Protein AF-A0A3C1DNQ9-F1 (afdb_monomer_lite)

Foldseek 3Di:
DPPCPCVNCVVVVVVVVVVCVQVVVQVVCCVVPVDGQDDPPDPVDDPVSVVVSVVVVVVVVVVVVVVVVVVVVVVVVVVVVVVVVVVVVVVD

Radius of gyration: 21.3 Å; chains: 1; bounding box: 48×28×65 Å

Sequence (92 aa):
MPVLTARTVAPFAAMGATWIARKGLSSAYARRTGHVPPKADDTEVSIVSVLAWALTTAVVSAAIEVIITRVAAEISDSQEVSSFGEQDAITG

Secondary structure (DSSP, 8-state):
-----HHHHHHHHHHHHHHHHHHHHHHHHHHHHSSPPPPTT-TTS-HHHHHHHHHHHHHHHHHHHHHHHHHHHHHHHHHHHHHHHHHHHHH-

pLDDT: mean 73.57, std 10.14, range [48.16, 90.94]

Structure (mmCIF, N/CA/C/O backbone):
data_AF-A0A3C1DNQ9-F1
#
_entry.id   AF-A0A3C1DNQ9-F1
#
loop_
_atom_site.group_PDB
_atom_site.id
_atom_site.type_symbol
_atom_site.label_atom_id
_atom_site.label_alt_id
_atom_site.label_comp_id
_atom_site.label_asym_id
_atom_site.label_entity_id
_atom_site.label_seq_id
_atom_site.pdbx_PDB_ins_code
_atom_site.Cartn_x
_atom_site.Cartn_y
_atom_site.Cartn_z
_atom_site.occupancy
_atom_site.B_iso_or_equiv
_atom_site.auth_seq_id
_atom_site.auth_comp_id
_atom_site.auth_asym_id
_atom_site.auth_atom_id
_atom_site.pdbx_PDB_model_num
ATOM 1 N N . MET A 1 1 ? 35.429 -16.299 -12.213 1.00 48.16 1 MET A N 1
ATOM 2 C CA . MET A 1 1 ? 34.683 -15.888 -11.004 1.00 48.16 1 MET A CA 1
ATOM 3 C C . MET A 1 1 ? 33.203 -15.950 -11.356 1.00 48.16 1 MET A C 1
ATOM 5 O O . MET A 1 1 ? 32.830 -15.230 -12.277 1.00 48.16 1 MET A O 1
ATOM 9 N N . PRO A 1 2 ? 32.375 -16.830 -10.766 1.00 49.91 2 PRO A N 1
ATOM 10 C CA . PRO A 1 2 ? 30.947 -16.817 -11.062 1.00 49.91 2 PRO A CA 1
ATOM 11 C C . PRO A 1 2 ? 30.389 -15.473 -10.587 1.00 49.91 2 PRO A C 1
ATOM 13 O O . PRO A 1 2 ? 30.465 -15.150 -9.403 1.00 49.91 2 PRO A O 1
ATOM 16 N N . VAL A 1 3 ? 29.899 -14.655 -11.520 1.00 59.66 3 VAL A N 1
ATOM 17 C CA . VAL A 1 3 ? 29.144 -13.448 -11.183 1.00 59.66 3 VAL A CA 1
ATOM 18 C C . VAL A 1 3 ? 27.996 -13.886 -10.285 1.00 59.66 3 VAL A C 1
ATOM 20 O O . VAL A 1 3 ? 27.248 -14.794 -10.652 1.00 59.66 3 VAL A O 1
ATOM 23 N N . LEU A 1 4 ? 27.902 -13.289 -9.093 1.00 60.22 4 LEU A N 1
ATOM 24 C CA . LEU A 1 4 ? 26.745 -13.378 -8.204 1.00 60.22 4 LEU A CA 1
ATOM 25 C C . LEU A 1 4 ? 25.546 -12.889 -9.015 1.00 60.22 4 LEU A C 1
ATOM 27 O O . LEU A 1 4 ? 25.248 -11.703 -9.099 1.00 60.22 4 LEU A O 1
ATOM 31 N N . THR A 1 5 ? 24.972 -13.830 -9.751 1.00 62.59 5 THR A N 1
ATOM 32 C CA . THR A 1 5 ? 24.006 -13.608 -10.814 1.00 62.59 5 THR A CA 1
ATOM 33 C C . THR A 1 5 ? 22.813 -12.971 -10.130 1.00 62.59 5 THR A C 1
ATOM 35 O O . THR A 1 5 ? 22.418 -13.457 -9.077 1.00 62.59 5 THR A O 1
ATOM 38 N N . ALA A 1 6 ? 22.260 -11.881 -10.657 1.00 61.47 6 ALA A N 1
ATOM 39 C CA . ALA A 1 6 ? 21.220 -11.075 -10.001 1.00 61.47 6 ALA A CA 1
ATOM 40 C C . ALA A 1 6 ? 20.117 -11.895 -9.292 1.00 61.47 6 ALA A C 1
ATOM 42 O O . ALA A 1 6 ? 19.601 -11.489 -8.257 1.00 61.47 6 ALA A O 1
ATOM 43 N N . ARG A 1 7 ? 19.835 -13.103 -9.787 1.00 65.56 7 ARG A N 1
ATOM 44 C CA . ARG A 1 7 ? 18.967 -14.125 -9.193 1.00 65.56 7 ARG A CA 1
ATOM 45 C C . ARG A 1 7 ? 19.273 -14.510 -7.735 1.00 65.56 7 ARG A C 1
ATOM 47 O O . ARG A 1 7 ? 18.342 -14.843 -7.012 1.00 65.56 7 ARG A O 1
ATOM 54 N N . THR A 1 8 ? 20.528 -14.465 -7.290 1.00 76.06 8 THR A N 1
ATOM 55 C CA . THR A 1 8 ? 20.916 -14.803 -5.910 1.00 76.06 8 THR A CA 1
ATOM 56 C C . THR A 1 8 ? 20.869 -13.595 -4.983 1.00 76.06 8 THR A C 1
ATOM 58 O O . THR A 1 8 ? 20.579 -13.753 -3.805 1.00 76.06 8 THR A O 1
ATOM 61 N N . VAL A 1 9 ? 21.129 -12.390 -5.500 1.00 73.69 9 VAL A N 1
ATOM 62 C CA . VAL A 1 9 ? 21.173 -11.147 -4.705 1.00 73.69 9 VAL A CA 1
ATOM 63 C C . VAL A 1 9 ? 19.787 -10.499 -4.594 1.00 73.69 9 VAL A C 1
ATOM 65 O O . VAL A 1 9 ? 19.464 -9.900 -3.570 1.00 73.69 9 VAL A O 1
ATOM 68 N N . ALA A 1 10 ? 18.935 -10.681 -5.606 1.00 73.38 10 ALA A N 1
ATOM 69 C CA . ALA A 1 10 ? 17.565 -10.174 -5.656 1.00 73.38 10 ALA A CA 1
ATOM 70 C C . ALA A 1 10 ? 16.706 -10.508 -4.420 1.00 73.38 10 ALA A C 1
ATOM 72 O O . ALA A 1 10 ? 16.102 -9.581 -3.881 1.00 73.38 10 ALA A O 1
ATOM 73 N N . PRO A 1 11 ? 16.645 -11.755 -3.906 1.00 80.00 11 PRO A N 1
ATOM 74 C CA . PRO A 1 11 ? 15.838 -12.044 -2.719 1.00 80.00 11 PRO A CA 1
ATOM 75 C C . PRO A 1 11 ? 16.350 -11.318 -1.467 1.00 80.00 11 PRO A C 1
ATOM 77 O O . PRO A 1 11 ? 15.544 -10.833 -0.676 1.00 80.00 11 PRO A O 1
ATOM 80 N N . PHE A 1 12 ? 17.668 -11.159 -1.305 1.00 82.31 12 PHE A N 1
ATOM 81 C CA . PHE A 1 12 ? 18.237 -10.403 -0.181 1.00 82.31 12 PHE A CA 1
ATOM 82 C C . PHE A 1 12 ? 17.939 -8.907 -0.290 1.00 82.31 12 PHE A C 1
ATOM 84 O O . PHE A 1 12 ? 17.584 -8.275 0.705 1.00 82.31 12 PHE A O 1
ATOM 91 N N . ALA A 1 13 ? 18.020 -8.349 -1.499 1.00 78.25 13 ALA A N 1
ATOM 92 C CA . ALA A 1 13 ? 17.626 -6.969 -1.756 1.00 78.25 13 ALA A CA 1
ATOM 93 C C . ALA A 1 13 ? 16.129 -6.752 -1.475 1.00 78.25 13 ALA A C 1
ATOM 95 O O . ALA A 1 13 ? 15.767 -5.788 -0.802 1.00 78.25 13 ALA A O 1
ATOM 96 N N . ALA A 1 14 ? 15.265 -7.679 -1.901 1.00 75.25 14 ALA A N 1
ATOM 97 C CA . ALA A 1 14 ? 13.829 -7.640 -1.626 1.00 75.25 14 ALA A CA 1
ATOM 98 C C . ALA A 1 14 ? 13.523 -7.745 -0.122 1.00 75.25 14 ALA A C 1
ATOM 100 O O . ALA A 1 14 ? 12.695 -6.991 0.393 1.00 75.25 14 ALA A O 1
ATOM 101 N N . MET A 1 15 ? 14.223 -8.619 0.611 1.00 83.62 15 MET A N 1
ATOM 102 C CA . MET A 1 15 ? 14.112 -8.713 2.072 1.00 83.62 15 MET A CA 1
ATOM 103 C C . MET A 1 15 ? 14.530 -7.405 2.755 1.00 83.62 15 MET A C 1
ATOM 105 O O . MET A 1 15 ? 13.811 -6.916 3.628 1.00 83.62 15 MET A O 1
ATOM 109 N N . GLY A 1 16 ? 15.648 -6.806 2.335 1.00 81.69 16 GLY A N 1
ATOM 110 C CA . GLY A 1 16 ? 16.119 -5.522 2.857 1.00 81.69 16 GLY A CA 1
ATOM 111 C C . GLY A 1 16 ? 15.135 -4.383 2.584 1.00 81.69 16 GLY A C 1
ATOM 112 O O . GLY A 1 16 ? 14.758 -3.658 3.505 1.00 81.69 16 GLY A O 1
ATOM 113 N N . ALA A 1 17 ? 14.648 -4.277 1.346 1.00 79.38 17 ALA A N 1
ATOM 114 C CA . ALA A 1 17 ? 13.644 -3.292 0.952 1.00 79.38 17 ALA A CA 1
ATOM 115 C C . ALA A 1 17 ? 12.346 -3.452 1.758 1.00 79.38 17 ALA A C 1
ATOM 117 O O . ALA A 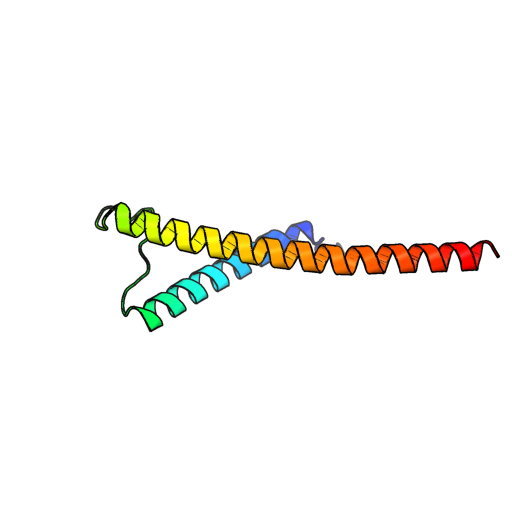1 17 ? 11.813 -2.472 2.276 1.00 79.38 17 ALA A O 1
ATOM 118 N N . THR A 1 18 ? 11.884 -4.690 1.950 1.00 79.38 18 THR A N 1
ATOM 119 C CA . THR A 1 18 ? 1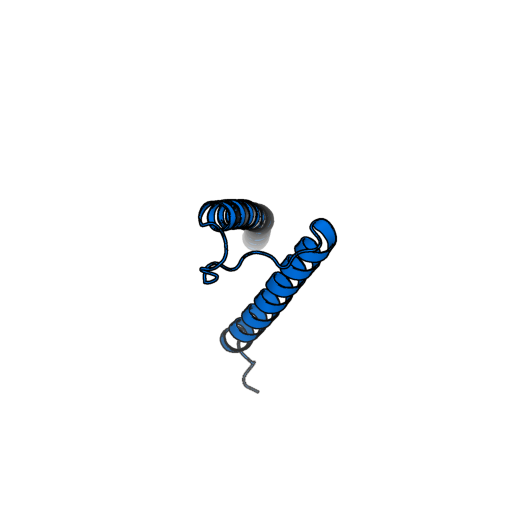0.687 -4.994 2.750 1.00 79.38 18 THR A CA 1
ATOM 120 C C . THR A 1 18 ? 10.869 -4.588 4.212 1.00 79.38 18 THR A C 1
ATOM 122 O O . THR A 1 18 ? 9.961 -4.015 4.818 1.00 79.38 18 THR A O 1
ATOM 125 N N . TRP A 1 19 ? 12.044 -4.844 4.795 1.00 83.00 19 TRP A N 1
ATOM 126 C CA . TRP A 1 19 ? 12.336 -4.461 6.176 1.00 83.00 19 TRP A CA 1
ATOM 127 C C . TRP A 1 19 ? 12.353 -2.941 6.356 1.00 83.00 19 TRP A C 1
ATOM 129 O O . TRP A 1 19 ? 11.739 -2.426 7.293 1.00 83.00 19 TRP A O 1
ATOM 139 N N . ILE A 1 20 ? 12.991 -2.217 5.430 1.00 84.06 20 ILE A N 1
ATOM 140 C CA . ILE A 1 20 ? 13.032 -0.748 5.433 1.00 84.06 20 ILE A CA 1
ATOM 141 C C . ILE A 1 20 ? 11.626 -0.176 5.253 1.00 84.06 20 ILE A C 1
ATOM 143 O O . ILE A 1 20 ? 11.228 0.695 6.023 1.00 84.06 20 ILE A O 1
ATOM 147 N N . ALA A 1 21 ? 10.848 -0.698 4.302 1.00 79.06 21 ALA A N 1
ATOM 148 C CA . ALA A 1 21 ? 9.474 -0.269 4.069 1.00 79.06 21 ALA A CA 1
ATOM 149 C C . ALA A 1 21 ? 8.612 -0.473 5.320 1.00 79.06 21 ALA A C 1
ATOM 151 O O . ALA A 1 21 ? 7.972 0.466 5.789 1.00 79.06 21 ALA A O 1
ATOM 152 N N . ARG A 1 22 ? 8.657 -1.665 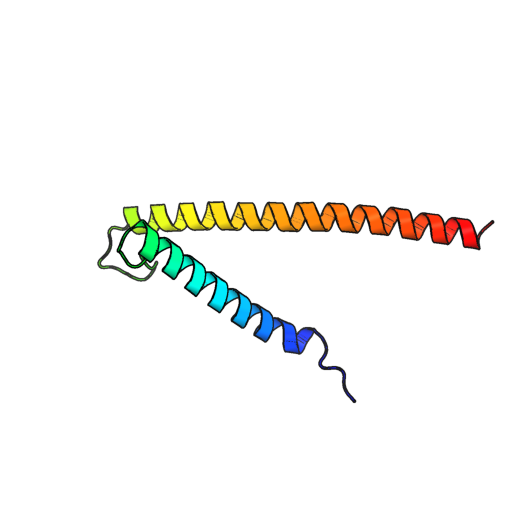5.933 1.00 73.75 22 ARG A N 1
ATOM 153 C CA . ARG A 1 22 ? 7.884 -1.971 7.145 1.00 73.75 22 ARG A CA 1
ATOM 154 C C . ARG A 1 22 ? 8.282 -1.077 8.320 1.00 73.75 22 ARG A C 1
ATOM 156 O O . ARG A 1 22 ? 7.404 -0.603 9.036 1.00 73.75 22 ARG A O 1
ATOM 163 N N . LYS A 1 23 ? 9.579 -0.816 8.501 1.00 78.69 23 LYS A N 1
ATOM 164 C CA . LYS A 1 23 ? 10.091 0.019 9.597 1.00 78.69 23 LYS A CA 1
ATOM 165 C C . LYS A 1 23 ? 9.821 1.508 9.381 1.00 78.69 23 LYS A C 1
ATOM 167 O O . LYS A 1 23 ? 9.493 2.216 10.331 1.00 78.69 23 LYS A O 1
ATOM 172 N N . GLY A 1 24 ? 9.907 1.971 8.136 1.00 78.75 24 GLY A N 1
ATOM 173 C CA . GLY A 1 24 ? 9.539 3.326 7.737 1.00 78.75 24 GLY A CA 1
ATOM 174 C C . GLY A 1 24 ? 8.050 3.584 7.941 1.00 78.75 24 GLY A C 1
ATOM 175 O O . GLY A 1 24 ? 7.683 4.580 8.558 1.00 78.75 24 GLY A O 1
ATOM 176 N N . LEU A 1 25 ? 7.196 2.645 7.522 1.00 69.56 25 LEU A N 1
ATOM 177 C CA . LEU A 1 25 ? 5.747 2.753 7.682 1.00 69.56 25 LEU A CA 1
ATOM 178 C C . LEU A 1 25 ? 5.332 2.702 9.159 1.00 69.56 25 LEU A C 1
ATOM 180 O O . LEU A 1 25 ? 4.517 3.513 9.594 1.00 69.56 25 LEU A O 1
ATOM 184 N N . SER A 1 26 ? 5.940 1.814 9.958 1.00 68.38 26 SER A N 1
ATOM 185 C CA . SER A 1 26 ? 5.671 1.747 11.400 1.00 68.38 26 SER A CA 1
ATOM 186 C C . SER A 1 26 ? 6.132 2.998 12.142 1.00 68.38 26 SER A C 1
ATOM 188 O O . SER A 1 26 ? 5.420 3.494 13.009 1.00 68.38 26 SER A O 1
ATOM 190 N N . SER A 1 27 ? 7.301 3.530 11.777 1.00 72.12 27 SER A N 1
ATOM 191 C CA . SER A 1 27 ? 7.844 4.784 12.308 1.00 72.12 27 SER A CA 1
ATOM 192 C C . SER A 1 27 ? 6.949 5.975 11.966 1.00 72.12 27 SER A C 1
ATOM 194 O O . SER A 1 27 ? 6.580 6.746 12.848 1.00 72.12 27 SER A O 1
ATOM 196 N N . ALA A 1 28 ? 6.542 6.104 10.701 1.00 71.00 28 ALA A N 1
ATOM 197 C CA . ALA A 1 28 ? 5.697 7.200 10.242 1.00 71.00 28 ALA A CA 1
ATOM 198 C C . ALA A 1 28 ? 4.311 7.178 10.904 1.00 71.00 28 ALA A C 1
ATOM 200 O O . ALA A 1 28 ? 3.806 8.225 11.312 1.00 71.00 28 ALA A O 1
ATOM 201 N N . TYR A 1 29 ? 3.720 5.991 11.061 1.00 64.12 29 TYR A N 1
ATOM 202 C CA . TYR A 1 29 ? 2.431 5.834 11.727 1.00 64.12 29 TYR A CA 1
ATOM 203 C C . TYR A 1 29 ? 2.517 6.146 13.224 1.00 64.12 29 TYR A C 1
ATOM 205 O O . TYR A 1 29 ? 1.714 6.935 13.725 1.00 64.12 29 TYR A O 1
ATOM 213 N N . ALA A 1 30 ? 3.535 5.621 13.918 1.00 72.25 30 ALA A N 1
ATOM 214 C CA . ALA A 1 30 ? 3.775 5.919 15.330 1.00 72.25 30 ALA A CA 1
ATOM 215 C C . ALA A 1 30 ? 4.043 7.412 15.561 1.00 72.25 30 ALA A C 1
ATOM 217 O O . ALA A 1 30 ? 3.531 7.996 16.510 1.00 72.25 30 ALA A O 1
ATOM 218 N N . ARG A 1 31 ? 4.777 8.066 14.654 1.00 75.56 31 ARG A N 1
ATOM 219 C CA . ARG A 1 31 ? 5.061 9.503 14.737 1.00 75.56 31 ARG A CA 1
ATOM 220 C C . ARG A 1 31 ? 3.818 10.374 14.543 1.00 75.56 31 ARG A C 1
ATOM 222 O O . ARG A 1 31 ? 3.768 11.469 15.089 1.00 75.56 31 ARG A O 1
ATOM 229 N N . ARG A 1 32 ? 2.836 9.916 13.760 1.00 74.69 32 ARG A N 1
ATOM 230 C CA . ARG A 1 32 ? 1.622 10.687 13.444 1.00 74.69 32 ARG A CA 1
ATOM 231 C C . ARG A 1 32 ? 0.463 10.418 14.400 1.00 74.69 32 ARG A C 1
ATOM 233 O O . ARG A 1 32 ? -0.322 11.323 14.650 1.00 74.69 32 ARG A O 1
ATOM 240 N N . THR A 1 33 ? 0.345 9.192 14.902 1.00 75.56 33 THR A N 1
ATOM 241 C CA . THR A 1 33 ? -0.795 8.756 15.728 1.00 75.56 33 THR A CA 1
ATOM 242 C C . THR A 1 33 ? -0.432 8.507 17.188 1.00 75.56 33 THR A C 1
ATOM 244 O O . THR A 1 33 ? -1.328 8.394 18.012 1.00 75.56 33 THR A O 1
ATOM 247 N N . GLY A 1 34 ? 0.859 8.402 17.522 1.00 69.50 34 GLY A N 1
ATOM 248 C CA . GLY A 1 34 ? 1.319 8.011 18.858 1.00 69.50 34 GLY A CA 1
ATOM 249 C C . GLY A 1 34 ? 1.145 6.520 19.170 1.00 69.50 34 GLY A C 1
ATOM 250 O O . GLY A 1 34 ? 1.548 6.077 20.243 1.00 69.50 34 GLY A O 1
ATOM 251 N N . HIS A 1 35 ? 0.590 5.734 18.243 1.00 64.25 35 HIS A N 1
ATOM 252 C CA . HIS A 1 35 ? 0.268 4.322 18.441 1.00 64.25 35 HIS A CA 1
ATOM 253 C C . HIS A 1 35 ? 0.945 3.431 17.393 1.00 64.25 35 HIS A C 1
ATOM 255 O O . HIS A 1 35 ? 1.281 3.866 16.291 1.00 64.25 35 HIS A O 1
ATOM 261 N N . VAL A 1 36 ? 1.178 2.165 17.743 1.00 66.31 36 VAL A N 1
ATOM 262 C CA . VAL A 1 36 ? 1.748 1.169 16.823 1.00 66.31 36 VAL A CA 1
ATOM 263 C C . VAL A 1 36 ? 0.676 0.804 15.785 1.00 66.31 36 VAL A C 1
ATOM 265 O O . VAL A 1 36 ? -0.480 0.630 16.174 1.00 66.31 36 VAL A O 1
ATOM 268 N N . PRO A 1 37 ? 0.997 0.710 14.479 1.00 64.50 37 PRO A N 1
ATOM 269 C CA . PRO A 1 37 ? -0.010 0.373 13.481 1.00 64.50 37 PRO A CA 1
ATOM 270 C C . PRO A 1 37 ? -0.624 -1.004 13.753 1.00 64.50 37 PRO A C 1
ATOM 272 O O . PRO A 1 37 ? 0.122 -1.941 14.068 1.00 64.50 37 PRO A O 1
ATOM 275 N N . PRO A 1 38 ? -1.956 -1.133 13.609 1.00 66.50 38 PRO A N 1
ATOM 276 C CA . PRO A 1 38 ? -2.651 -2.384 13.853 1.00 66.50 38 PRO A CA 1
ATOM 277 C C . PRO A 1 38 ? -2.142 -3.449 12.883 1.00 66.50 38 PRO A C 1
ATOM 279 O O . PRO A 1 38 ? -2.016 -3.222 11.675 1.00 66.50 38 PRO A O 1
ATOM 282 N N . LYS A 1 39 ? -1.792 -4.615 13.424 1.00 66.81 39 LYS A N 1
ATOM 283 C CA . LYS A 1 39 ? -1.350 -5.760 12.628 1.00 66.81 39 LYS A CA 1
ATOM 284 C C . LYS A 1 39 ? -2.558 -6.615 12.275 1.00 66.81 39 LYS A C 1
ATOM 286 O O . LYS A 1 39 ? -3.498 -6.715 13.048 1.00 66.81 39 LYS A O 1
ATOM 291 N N . ALA A 1 40 ? -2.502 -7.263 11.115 1.00 59.69 40 ALA A N 1
ATOM 292 C CA . ALA A 1 40 ? -3.577 -8.140 10.651 1.00 59.69 40 ALA A CA 1
ATOM 293 C C . ALA A 1 40 ? -3.824 -9.357 11.564 1.00 59.69 40 ALA A C 1
ATOM 295 O O . ALA A 1 40 ? -4.902 -9.931 11.518 1.00 59.69 40 ALA A O 1
ATOM 296 N N . ASP A 1 41 ? -2.836 -9.726 12.380 1.00 62.62 41 ASP A N 1
ATOM 297 C CA . ASP A 1 41 ? -2.898 -10.857 13.318 1.00 62.62 41 ASP A CA 1
ATOM 298 C C . ASP A 1 41 ? -3.343 -10.436 14.732 1.00 62.62 41 ASP A C 1
ATOM 300 O O . ASP A 1 41 ? -3.408 -11.243 15.656 1.00 62.62 41 ASP A O 1
ATOM 304 N N . ASP A 1 42 ? -3.593 -9.140 14.937 1.00 58.94 42 ASP A N 1
ATOM 305 C CA . ASP A 1 42 ? -3.892 -8.589 16.252 1.00 58.94 42 ASP A CA 1
ATOM 306 C C . ASP A 1 42 ? -5.397 -8.665 16.527 1.00 58.94 42 ASP A C 1
ATOM 308 O O . ASP A 1 42 ? -6.184 -7.847 16.046 1.00 58.94 42 ASP A O 1
ATOM 312 N N . THR A 1 43 ? -5.806 -9.699 17.268 1.00 62.06 43 THR A N 1
ATOM 313 C CA . THR A 1 43 ? -7.226 -9.985 17.549 1.00 62.06 43 THR A CA 1
ATOM 314 C C . THR A 1 43 ? -7.798 -9.064 18.637 1.00 62.06 43 THR A C 1
ATOM 316 O O . THR A 1 43 ? -9.012 -8.995 18.814 1.00 62.06 43 THR A O 1
ATOM 319 N N . GLU A 1 44 ? -6.943 -8.321 19.351 1.00 73.38 44 GLU A N 1
ATOM 320 C CA . GLU A 1 44 ? -7.356 -7.350 20.375 1.00 73.38 44 GLU A CA 1
ATOM 321 C C . GLU A 1 44 ? -7.827 -6.014 19.774 1.00 73.38 44 GLU A C 1
ATOM 323 O O . GLU A 1 44 ? -8.410 -5.177 20.466 1.00 73.38 44 GLU A O 1
ATOM 328 N N . VAL A 1 45 ? -7.610 -5.807 18.472 1.00 70.25 45 VAL A N 1
ATOM 329 C CA . VAL A 1 45 ? -7.975 -4.579 17.764 1.00 70.25 45 VAL A CA 1
ATOM 330 C C . VAL A 1 45 ? -9.263 -4.785 16.971 1.00 70.25 45 VAL A C 1
ATOM 332 O O . VAL A 1 45 ? -9.496 -5.840 16.385 1.00 70.25 45 VAL A O 1
ATOM 335 N N . SER A 1 46 ? -10.117 -3.755 16.910 1.00 77.06 46 SER A N 1
ATOM 336 C CA . SER A 1 46 ? -11.369 -3.840 16.151 1.00 77.06 46 SER A CA 1
ATOM 337 C C . SER A 1 46 ? -11.110 -4.208 14.682 1.00 77.06 46 SER A C 1
ATOM 339 O O . SER A 1 46 ? -10.259 -3.605 14.017 1.00 77.06 46 SER A O 1
ATOM 341 N N . ILE A 1 47 ? -11.893 -5.156 14.155 1.00 79.94 47 ILE A N 1
ATOM 342 C CA . ILE A 1 47 ? -11.801 -5.617 12.759 1.00 79.94 47 ILE A CA 1
ATOM 343 C C . ILE A 1 47 ? -11.927 -4.448 11.763 1.00 79.94 47 ILE A C 1
ATOM 345 O O . ILE A 1 47 ? -11.288 -4.436 10.714 1.00 79.94 47 ILE A O 1
ATOM 349 N N . VAL A 1 48 ? -12.704 -3.420 12.126 1.00 79.94 48 VAL A N 1
ATOM 350 C CA . VAL A 1 48 ? -12.913 -2.204 11.330 1.00 79.94 48 VAL A CA 1
ATOM 351 C C . VAL A 1 48 ? -11.619 -1.396 11.221 1.00 79.94 48 VAL A C 1
ATOM 353 O O . VAL A 1 48 ? -11.282 -0.917 10.140 1.00 79.94 48 VAL A O 1
ATOM 356 N N . SER A 1 49 ? -10.855 -1.287 12.309 1.00 73.38 49 SER A N 1
ATOM 357 C CA . SER A 1 49 ? -9.560 -0.596 12.322 1.00 73.38 49 SER A CA 1
ATOM 358 C C . SER A 1 49 ? -8.519 -1.330 11.475 1.00 73.38 49 SER A C 1
ATOM 360 O O . SER A 1 49 ? -7.747 -0.691 10.759 1.00 73.38 49 SER A O 1
ATOM 362 N N . VAL A 1 50 ? -8.520 -2.668 11.514 1.00 79.12 50 VAL A N 1
ATOM 363 C CA . VAL A 1 50 ? -7.639 -3.502 10.680 1.00 79.12 50 VAL A CA 1
ATOM 364 C C . VAL A 1 50 ? -7.980 -3.331 9.199 1.00 79.12 50 VAL A C 1
ATOM 366 O O . VAL A 1 50 ? -7.083 -3.113 8.386 1.00 79.12 50 VAL A O 1
ATOM 369 N N . LEU A 1 51 ? -9.268 -3.348 8.842 1.00 82.50 51 LEU A N 1
ATOM 370 C CA . LEU A 1 51 ? -9.724 -3.130 7.466 1.00 82.50 51 LEU A CA 1
ATOM 371 C C . LEU A 1 51 ? -9.390 -1.724 6.955 1.00 82.50 51 LEU A C 1
ATOM 373 O O . LEU A 1 51 ? -8.899 -1.584 5.837 1.00 82.50 51 LEU A O 1
ATOM 377 N N . ALA A 1 52 ? -9.591 -0.684 7.767 1.00 82.06 52 ALA A N 1
ATOM 378 C CA . ALA A 1 52 ? -9.236 0.687 7.396 1.00 82.06 52 ALA A CA 1
ATOM 379 C C . ALA A 1 52 ? -7.726 0.838 7.134 1.00 82.06 52 ALA A C 1
ATOM 381 O O . ALA A 1 52 ? -7.302 1.490 6.172 1.00 82.06 52 ALA A O 1
ATOM 382 N N . TRP A 1 53 ? -6.900 0.188 7.957 1.00 76.50 53 TRP A N 1
ATOM 383 C CA . TRP A 1 53 ? -5.452 0.174 7.772 1.00 76.50 53 TRP A CA 1
ATOM 384 C C . TRP A 1 53 ? -5.021 -0.621 6.533 1.00 76.50 53 TRP A C 1
ATOM 386 O O . TRP A 1 53 ? -4.161 -0.171 5.769 1.00 76.50 53 TRP A O 1
ATOM 396 N N . ALA A 1 54 ? -5.653 -1.770 6.285 1.00 84.25 54 ALA A N 1
ATOM 397 C CA . ALA A 1 54 ? -5.408 -2.582 5.099 1.00 84.25 54 ALA A CA 1
ATOM 398 C C . ALA A 1 54 ? -5.767 -1.824 3.814 1.00 84.25 54 ALA A C 1
ATOM 400 O O . ALA A 1 54 ? -4.962 -1.792 2.887 1.00 84.25 54 ALA A O 1
ATOM 401 N N . LEU A 1 55 ? -6.916 -1.142 3.784 1.00 87.56 55 LEU A N 1
ATOM 402 C CA . LEU A 1 55 ? -7.326 -0.294 2.660 1.00 87.56 55 LEU A CA 1
ATOM 403 C C . LEU A 1 55 ? -6.316 0.824 2.399 1.00 87.56 55 LEU A C 1
ATOM 405 O O . LEU A 1 55 ? -5.899 1.025 1.262 1.00 87.56 55 LEU A O 1
ATOM 409 N N . THR A 1 56 ? -5.865 1.508 3.450 1.00 78.50 56 THR A N 1
ATOM 410 C CA . THR A 1 56 ? -4.842 2.557 3.326 1.00 78.50 56 THR A CA 1
ATOM 411 C C . THR A 1 56 ? -3.552 1.996 2.728 1.00 78.50 56 THR A C 1
ATOM 413 O O . THR A 1 56 ? -2.977 2.576 1.809 1.00 78.50 56 THR A O 1
ATOM 416 N N . THR A 1 57 ? -3.119 0.830 3.209 1.00 76.50 57 THR A N 1
ATOM 417 C CA . THR A 1 57 ? -1.925 0.147 2.700 1.00 76.50 57 THR A CA 1
ATOM 418 C C . THR A 1 57 ? -2.095 -0.265 1.237 1.00 76.50 57 THR A C 1
ATOM 420 O O . THR A 1 57 ? -1.175 -0.074 0.445 1.00 76.50 57 THR A O 1
ATOM 423 N N . ALA A 1 58 ? -3.270 -0.770 0.855 1.00 85.00 58 ALA A N 1
ATOM 424 C CA . ALA A 1 58 ? -3.572 -1.163 -0.517 1.00 85.00 58 ALA A CA 1
ATOM 425 C C . ALA A 1 58 ? -3.528 0.034 -1.476 1.00 85.00 58 ALA A C 1
ATOM 427 O O . ALA A 1 58 ? -2.913 -0.055 -2.534 1.00 85.00 58 ALA A O 1
ATOM 428 N N . VAL A 1 59 ? -4.101 1.175 -1.079 1.00 90.19 59 VAL A N 1
ATOM 429 C CA . VAL A 1 59 ? -4.052 2.417 -1.868 1.00 90.19 59 VAL A CA 1
ATOM 430 C C . VAL A 1 59 ? -2.611 2.876 -2.082 1.00 90.19 59 VAL A C 1
ATOM 432 O O . VAL A 1 59 ? -2.227 3.207 -3.202 1.00 90.19 59 VAL A O 1
ATOM 435 N N . VAL A 1 60 ? -1.792 2.861 -1.028 1.00 84.69 60 VAL A N 1
ATOM 436 C CA . VAL A 1 60 ? -0.374 3.235 -1.129 1.00 84.69 60 VAL A CA 1
ATOM 437 C C . VAL A 1 60 ? 0.386 2.259 -2.029 1.00 84.69 60 VAL A C 1
ATOM 439 O O . VAL A 1 60 ? 1.172 2.694 -2.867 1.00 84.69 60 VAL A O 1
ATOM 442 N N . SER A 1 61 ? 0.129 0.956 -1.898 1.00 84.00 61 SER A N 1
ATOM 443 C CA . SER A 1 61 ? 0.748 -0.072 -2.740 1.00 84.00 61 SER A CA 1
ATOM 444 C C . SER A 1 61 ? 0.417 0.135 -4.215 1.00 84.00 61 SER A C 1
ATOM 446 O O . SER A 1 61 ? 1.322 0.165 -5.044 1.00 84.00 61 SER A O 1
ATOM 448 N N . ALA A 1 62 ? -0.860 0.345 -4.536 1.00 88.69 62 ALA A N 1
ATOM 449 C CA . ALA A 1 62 ? -1.304 0.592 -5.902 1.00 88.69 62 ALA A CA 1
ATOM 450 C C . ALA A 1 62 ? -0.685 1.875 -6.475 1.00 88.69 62 ALA A C 1
ATOM 452 O O . ALA A 1 62 ? -0.253 1.893 -7.623 1.00 88.69 62 ALA A O 1
ATOM 453 N N . ALA A 1 63 ? -0.577 2.940 -5.675 1.00 85.88 63 ALA A N 1
ATOM 454 C CA . ALA A 1 63 ? 0.073 4.174 -6.110 1.00 85.88 63 ALA A CA 1
ATOM 455 C C . ALA A 1 63 ? 1.554 3.953 -6.460 1.00 85.88 63 ALA A C 1
ATOM 457 O O . ALA A 1 63 ? 2.019 4.444 -7.486 1.00 85.88 63 ALA A O 1
ATOM 458 N N . ILE A 1 64 ? 2.288 3.193 -5.639 1.00 83.50 64 ILE A N 1
ATOM 459 C CA . ILE A 1 64 ? 3.689 2.841 -5.912 1.00 83.50 64 ILE A CA 1
ATOM 460 C C . ILE A 1 64 ? 3.795 2.033 -7.207 1.00 83.50 64 ILE A C 1
ATOM 462 O O . ILE A 1 64 ? 4.642 2.338 -8.041 1.00 83.50 64 ILE A O 1
ATOM 466 N N . GLU A 1 65 ? 2.930 1.037 -7.394 1.00 7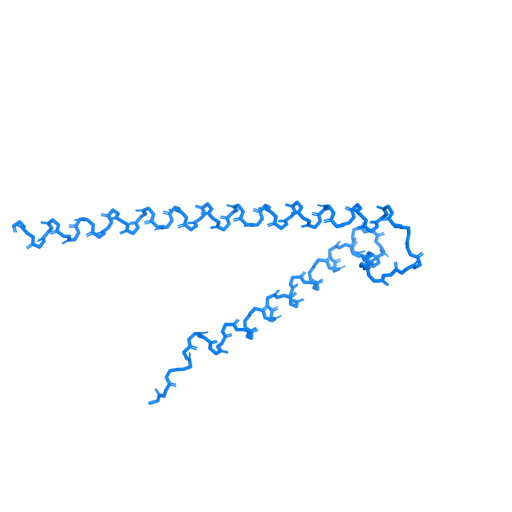9.25 65 GLU A N 1
ATOM 467 C CA . GLU A 1 65 ? 2.917 0.199 -8.595 1.00 79.25 65 GLU A CA 1
ATOM 468 C C . GLU A 1 65 ? 2.651 1.031 -9.853 1.00 79.25 65 GLU A C 1
ATOM 470 O O . GLU A 1 65 ? 3.427 0.962 -10.799 1.00 79.25 65 GLU A O 1
ATOM 475 N N . VAL A 1 66 ? 1.653 1.920 -9.821 1.00 90.94 66 VAL A N 1
ATOM 476 C CA . VAL A 1 66 ? 1.367 2.854 -10.922 1.00 90.94 66 VAL A CA 1
ATOM 477 C C . VAL A 1 66 ? 2.577 3.730 -11.242 1.00 90.94 66 VAL A C 1
ATOM 479 O O . VAL A 1 66 ? 2.883 3.924 -12.416 1.00 90.94 66 VAL A O 1
ATOM 482 N N . ILE A 1 67 ? 3.285 4.247 -10.233 1.00 89.62 67 ILE A N 1
ATOM 483 C CA . ILE A 1 67 ? 4.493 5.061 -10.446 1.00 89.62 67 ILE A CA 1
ATOM 484 C C . ILE A 1 67 ? 5.588 4.226 -11.110 1.00 89.62 67 ILE A C 1
ATOM 486 O O . ILE A 1 67 ? 6.172 4.668 -12.096 1.00 89.62 67 ILE A O 1
ATOM 490 N N . ILE A 1 68 ? 5.850 3.019 -10.602 1.00 88.38 68 ILE A N 1
ATOM 491 C CA . ILE A 1 68 ? 6.863 2.122 -11.167 1.00 88.38 68 ILE A CA 1
ATOM 492 C C . ILE A 1 68 ? 6.515 1.782 -12.615 1.00 88.38 68 ILE A C 1
ATOM 494 O O . ILE A 1 68 ? 7.367 1.927 -13.485 1.00 88.38 68 ILE A O 1
ATOM 498 N N . THR A 1 69 ? 5.274 1.379 -12.895 1.00 87.31 69 THR A N 1
ATOM 499 C CA . THR A 1 69 ? 4.819 1.042 -14.248 1.00 87.31 69 THR A CA 1
ATOM 500 C C . THR A 1 69 ? 4.910 2.243 -15.181 1.00 87.31 69 THR A C 1
ATOM 502 O O . THR A 1 69 ? 5.369 2.099 -16.309 1.00 87.31 69 THR A O 1
ATOM 505 N N . ARG A 1 70 ? 4.526 3.439 -14.717 1.00 85.81 70 ARG A N 1
ATOM 506 C CA . ARG A 1 70 ? 4.610 4.678 -15.501 1.00 85.81 70 ARG A CA 1
ATOM 507 C C . ARG A 1 70 ? 6.056 5.002 -15.876 1.00 85.81 70 ARG A C 1
ATOM 509 O O . ARG A 1 70 ? 6.328 5.272 -17.038 1.00 85.81 70 ARG A O 1
ATOM 516 N N . VAL A 1 71 ? 6.970 4.934 -14.909 1.00 87.00 71 VAL A N 1
ATOM 517 C CA . VAL A 1 71 ? 8.400 5.199 -15.122 1.00 87.00 71 VAL A CA 1
ATOM 518 C C . VAL A 1 71 ? 9.029 4.128 -16.012 1.00 87.00 71 VAL A C 1
ATOM 520 O O . VAL A 1 71 ? 9.780 4.445 -16.927 1.00 87.00 71 VAL A O 1
ATOM 523 N N . ALA A 1 72 ? 8.702 2.854 -15.788 1.00 86.88 72 ALA A N 1
ATOM 524 C CA . ALA A 1 72 ? 9.193 1.757 -16.615 1.00 86.88 72 ALA A CA 1
ATOM 525 C C . ALA A 1 72 ? 8.717 1.876 -18.071 1.00 86.88 72 ALA A C 1
ATOM 527 O O . ALA A 1 72 ? 9.490 1.591 -18.986 1.00 86.88 72 ALA A O 1
ATOM 528 N N . ALA A 1 73 ? 7.477 2.325 -18.288 1.00 84.19 73 ALA A N 1
ATOM 529 C CA . ALA A 1 73 ? 6.946 2.593 -19.619 1.00 84.19 73 ALA A CA 1
ATOM 530 C C . ALA A 1 73 ? 7.695 3.747 -20.306 1.00 84.19 73 ALA A C 1
ATOM 532 O O . ALA A 1 73 ? 8.109 3.591 -21.446 1.00 84.19 73 ALA A O 1
ATOM 533 N N . GLU A 1 74 ? 7.943 4.857 -19.604 1.00 82.88 74 GLU A N 1
ATOM 534 C CA . GLU A 1 74 ? 8.687 6.016 -20.133 1.00 82.88 74 GLU A CA 1
ATOM 535 C C . GLU A 1 74 ? 10.136 5.662 -20.526 1.00 82.88 74 GLU A C 1
ATOM 537 O O . GLU A 1 74 ? 10.650 6.100 -21.558 1.00 82.88 74 GLU A O 1
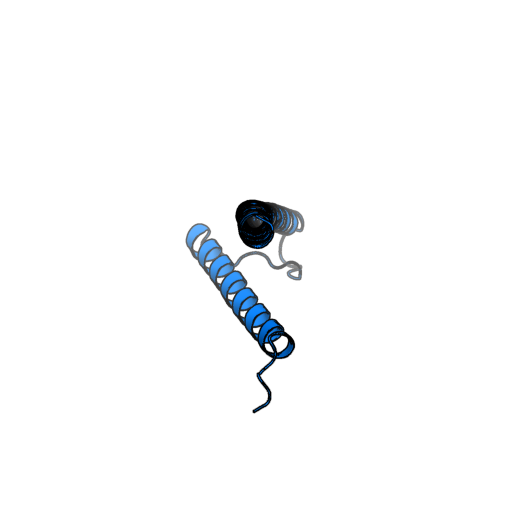ATOM 542 N N . ILE A 1 75 ? 10.787 4.805 -19.736 1.00 82.19 75 ILE A N 1
ATOM 543 C CA . ILE A 1 75 ? 12.143 4.317 -20.021 1.00 82.19 75 ILE A CA 1
ATOM 544 C C . ILE A 1 75 ? 12.146 3.314 -21.185 1.00 82.19 75 ILE A C 1
ATOM 546 O O . ILE A 1 75 ? 13.048 3.360 -22.022 1.00 82.19 75 ILE A O 1
ATOM 550 N N . SER A 1 76 ? 11.158 2.414 -21.249 1.00 79.88 76 SER A N 1
ATOM 551 C CA . SER A 1 76 ? 11.050 1.426 -22.336 1.00 79.88 76 SER A CA 1
ATOM 552 C C . SER A 1 76 ? 10.786 2.099 -23.680 1.00 79.88 76 SER A C 1
ATOM 554 O O . SER A 1 76 ? 11.425 1.740 -24.665 1.00 79.88 76 SER A O 1
ATOM 556 N N . ASP A 1 77 ? 9.919 3.115 -23.698 1.00 76.19 77 ASP A N 1
ATOM 557 C CA . ASP A 1 77 ? 9.636 3.927 -24.884 1.00 76.19 77 ASP A CA 1
ATOM 558 C C . ASP A 1 77 ? 10.935 4.543 -25.429 1.00 76.19 77 ASP A C 1
ATOM 560 O O . ASP A 1 77 ? 11.294 4.336 -26.584 1.00 76.19 77 ASP A O 1
ATOM 564 N N . SER A 1 78 ? 11.741 5.156 -24.552 1.00 68.12 78 SER A N 1
ATOM 565 C CA . SER A 1 78 ? 13.048 5.732 -24.908 1.00 68.12 78 SER A CA 1
ATOM 566 C C . SER A 1 78 ? 14.053 4.701 -25.455 1.00 68.12 78 SER A C 1
ATOM 568 O O . SER A 1 78 ? 14.866 5.030 -26.324 1.00 68.12 78 SER A O 1
ATOM 570 N N . GLN A 1 79 ? 14.018 3.449 -24.982 1.00 68.62 79 GLN A N 1
ATOM 571 C CA . GLN A 1 79 ? 14.874 2.374 -25.504 1.00 68.62 79 GLN A CA 1
ATOM 572 C C . GLN A 1 79 ? 14.481 1.940 -26.919 1.00 68.62 79 GLN A C 1
ATOM 574 O O . GLN A 1 79 ? 15.371 1.668 -27.729 1.00 68.62 79 GLN A O 1
ATOM 579 N N . GLU A 1 80 ? 13.184 1.884 -27.225 1.00 60.28 80 GLU A N 1
ATOM 580 C CA . GLU A 1 80 ? 12.690 1.467 -28.540 1.00 60.28 80 GLU A CA 1
ATOM 581 C C . GLU A 1 80 ? 13.098 2.475 -29.625 1.00 60.28 80 GLU A C 1
ATOM 583 O O . GLU A 1 80 ? 13.656 2.083 -30.653 1.00 60.28 80 GLU A O 1
ATOM 588 N N . VAL A 1 81 ? 12.966 3.782 -29.352 1.00 59.94 81 VAL A N 1
ATOM 589 C CA . VAL A 1 81 ? 13.374 4.840 -30.301 1.00 59.94 81 VAL A CA 1
ATOM 590 C C . VAL A 1 81 ? 14.889 4.846 -30.548 1.00 59.94 81 VAL A C 1
ATOM 592 O O . VAL A 1 81 ? 15.342 5.078 -31.668 1.00 59.94 81 VAL A O 1
ATOM 595 N N . SER A 1 82 ? 15.682 4.541 -29.515 1.00 63.84 82 SER A N 1
ATOM 596 C CA . SER A 1 82 ? 17.149 4.461 -29.605 1.00 63.84 82 SER A CA 1
ATOM 597 C C . SER A 1 82 ? 17.608 3.268 -30.450 1.00 63.84 82 SER A C 1
ATOM 599 O O . SER A 1 82 ? 18.527 3.380 -31.258 1.00 63.84 82 SER A O 1
ATOM 601 N N . SER A 1 83 ? 16.945 2.119 -30.287 1.00 60.06 83 SER A N 1
ATOM 602 C CA . SER A 1 83 ? 17.268 0.890 -31.016 1.00 60.06 83 SER A CA 1
ATOM 603 C C . SER A 1 83 ? 16.849 0.938 -32.488 1.00 60.06 83 SER A C 1
ATOM 605 O O . SER A 1 83 ? 17.431 0.215 -33.300 1.00 60.06 83 SER A O 1
ATOM 607 N N . PHE A 1 84 ? 15.851 1.756 -32.835 1.00 63.53 84 PHE A N 1
ATOM 608 C CA . PHE A 1 84 ? 15.437 1.996 -34.218 1.00 63.53 84 PHE A CA 1
ATOM 609 C C . PHE A 1 84 ? 16.416 2.931 -34.944 1.00 63.53 84 PHE A C 1
ATOM 611 O O . PHE A 1 84 ? 16.863 2.615 -36.043 1.00 63.53 84 PHE A O 1
ATOM 618 N N . GLY A 1 85 ? 16.844 4.020 -34.291 1.00 62.22 85 GLY A N 1
ATOM 619 C CA . GLY A 1 85 ? 17.851 4.934 -34.846 1.00 62.22 85 GLY A CA 1
ATOM 620 C C . GLY A 1 85 ? 19.215 4.276 -35.094 1.00 62.22 85 GLY A C 1
ATOM 621 O O . GLY A 1 85 ? 19.878 4.587 -36.080 1.00 62.22 85 GLY A O 1
ATOM 622 N N . GLU A 1 86 ? 19.615 3.322 -34.247 1.00 63.28 86 GLU A N 1
ATOM 623 C CA . GLU A 1 86 ? 20.840 2.533 -34.448 1.00 63.28 86 GLU A CA 1
ATOM 624 C C . GLU A 1 86 ? 20.706 1.531 -35.617 1.00 63.28 86 GLU A C 1
ATOM 626 O O . GLU A 1 86 ? 21.670 1.292 -36.337 1.00 63.28 86 GLU A O 1
ATOM 631 N N . GLN A 1 87 ? 19.515 0.969 -35.867 1.00 62.66 87 GLN A N 1
ATOM 632 C CA . GLN A 1 87 ? 19.277 0.052 -36.997 1.00 62.66 87 GLN A CA 1
ATOM 633 C C . GLN A 1 87 ? 19.251 0.765 -38.359 1.00 62.66 87 GLN A C 1
ATOM 635 O O . GLN A 1 87 ? 19.782 0.228 -39.337 1.00 62.66 87 GLN A O 1
ATOM 640 N N . ASP A 1 88 ? 18.706 1.982 -38.419 1.00 59.50 88 ASP A N 1
ATOM 641 C CA . ASP A 1 88 ? 18.721 2.811 -39.632 1.00 59.50 88 ASP A CA 1
ATOM 642 C C . ASP A 1 88 ? 20.135 3.311 -39.971 1.00 59.50 88 ASP A C 1
ATOM 644 O O . ASP A 1 88 ? 20.501 3.383 -41.143 1.00 59.50 88 ASP A O 1
ATOM 648 N N . ALA A 1 89 ? 20.974 3.578 -38.963 1.00 61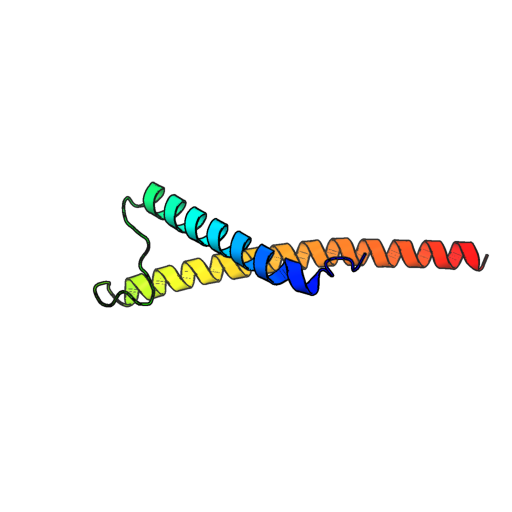.47 89 ALA A N 1
ATOM 649 C CA . ALA A 1 89 ? 22.368 3.989 -39.160 1.00 61.47 89 ALA A CA 1
ATOM 650 C C . ALA A 1 89 ? 23.287 2.864 -39.679 1.00 61.47 89 ALA A C 1
ATOM 652 O O . ALA A 1 89 ? 24.347 3.147 -40.232 1.00 61.47 89 ALA A O 1
ATOM 653 N N . ILE A 1 90 ? 22.902 1.595 -39.498 1.00 59.97 90 ILE A N 1
ATOM 654 C CA . ILE A 1 90 ? 23.663 0.418 -39.957 1.00 59.97 90 ILE A CA 1
ATOM 655 C C . ILE A 1 90 ? 23.203 -0.044 -41.356 1.00 59.97 90 ILE A C 1
ATOM 657 O O . ILE A 1 90 ? 23.951 -0.732 -42.050 1.00 59.97 90 ILE A O 1
ATOM 661 N N . THR A 1 91 ? 21.991 0.330 -41.784 1.00 65.94 91 THR A N 1
ATOM 662 C CA . THR A 1 91 ? 21.389 -0.104 -43.064 1.00 65.94 91 THR A CA 1
ATOM 663 C C . THR A 1 91 ? 21.426 0.987 -44.152 1.00 65.94 91 THR A C 1
ATOM 665 O O . THR A 1 91 ? 21.046 0.719 -45.294 1.00 65.94 91 THR A O 1
ATOM 668 N N . GLY A 1 92 ? 21.890 2.198 -43.814 1.00 53.06 92 GLY A N 1
ATOM 669 C CA . GLY A 1 92 ? 22.058 3.344 -44.721 1.00 53.06 92 GLY A CA 1
ATOM 670 C C . GLY A 1 92 ? 23.439 3.456 -45.354 1.00 53.06 92 GLY A C 1
ATOM 671 O O . GLY A 1 92 ? 24.443 3.303 -44.624 1.00 53.06 92 GLY A O 1
#